Protein AF-A0A933QY13-F1 (afdb_monomer_lite)

Sequence (71 aa):
TGQVGIVLSQNRVRRLRPKVMLVLNADKHLYNIAPTVDLMVEAVDRQGQMLEIARSLDPGSYGIDPTAYFL

Foldseek 3Di:
DAWDWDFPAADPVDRFFTWTFTQAGPVRDGDPHTDIDGCVVCQADPVRHGDTDPDDDDACVSPDHVVVVPD

Structure (mmCIF, N/CA/C/O backbone):
data_AF-A0A933QY13-F1
#
_entry.id   AF-A0A933QY13-F1
#
loop_
_atom_site.group_PDB
_atom_site.id
_atom_site.type_symbol
_atom_site.label_atom_id
_atom_site.label_alt_id
_atom_site.label_comp_id
_atom_site.label_asym_id
_atom_site.label_entity_id
_atom_site.label_seq_id
_atom_site.pdbx_PDB_ins_code
_atom_site.Cartn_x
_atom_site.Cartn_y
_atom_site.Cartn_z
_atom_site.occupancy
_atom_site.B_iso_or_equiv
_atom_site.auth_seq_id
_atom_site.auth_comp_id
_atom_site.auth_asym_id
_atom_site.auth_atom_id
_atom_site.pdbx_PDB_model_num
ATOM 1 N N . THR A 1 1 ? -11.183 -10.456 -6.278 1.00 69.44 1 THR A N 1
ATOM 2 C CA . THR A 1 1 ? -10.149 -9.542 -6.822 1.00 69.44 1 THR A CA 1
ATOM 3 C C . THR A 1 1 ? -10.139 -8.275 -5.975 1.00 69.44 1 THR A C 1
ATOM 5 O O . THR A 1 1 ? -11.033 -8.129 -5.156 1.00 69.44 1 THR A O 1
ATOM 8 N N . GLY A 1 2 ? -9.116 -7.420 -6.058 1.00 90.38 2 GLY A N 1
ATOM 9 C CA . GLY A 1 2 ? -8.962 -6.264 -5.157 1.00 90.38 2 GLY A CA 1
ATOM 10 C C . GLY A 1 2 ? -7.807 -5.352 -5.573 1.00 90.38 2 GLY A C 1
ATOM 11 O O . GLY A 1 2 ? -7.079 -5.685 -6.512 1.00 90.38 2 GLY A O 1
ATOM 12 N N . GLN A 1 3 ? -7.643 -4.217 -4.896 1.00 94.31 3 GLN A N 1
ATOM 13 C CA . GLN A 1 3 ? -6.565 -3.253 -5.154 1.00 94.31 3 GLN A CA 1
ATOM 14 C C . GLN A 1 3 ? -5.197 -3.812 -4.724 1.00 94.31 3 GLN A C 1
ATOM 16 O O . GLN A 1 3 ? -5.117 -4.758 -3.939 1.00 94.31 3 GLN A O 1
ATOM 21 N N . VAL A 1 4 ? -4.114 -3.247 -5.257 1.00 94.62 4 VAL A N 1
ATOM 22 C CA . VAL A 1 4 ? -2.735 -3.593 -4.875 1.00 94.62 4 VAL A CA 1
ATOM 23 C C . VAL A 1 4 ? -2.023 -2.335 -4.424 1.00 94.62 4 VAL A C 1
ATOM 25 O O . VAL A 1 4 ? -2.126 -1.302 -5.082 1.00 94.62 4 VAL A O 1
ATOM 28 N N . GLY A 1 5 ? -1.273 -2.432 -3.332 1.00 93.69 5 GLY A N 1
ATOM 29 C CA . GLY A 1 5 ? -0.469 -1.329 -2.840 1.00 93.69 5 GLY A CA 1
ATOM 30 C C . GLY A 1 5 ? 0.846 -1.773 -2.219 1.00 93.69 5 GLY A C 1
ATOM 31 O O . GLY A 1 5 ? 1.052 -2.950 -1.922 1.00 93.69 5 GLY A O 1
ATOM 32 N N . ILE A 1 6 ? 1.726 -0.798 -2.035 1.00 93.44 6 ILE A N 1
ATOM 33 C CA . ILE A 1 6 ? 3.036 -0.933 -1.410 1.00 93.44 6 ILE A CA 1
ATOM 34 C C . ILE A 1 6 ? 2.926 -0.431 0.027 1.00 93.44 6 ILE A C 1
ATOM 36 O O . ILE A 1 6 ? 2.395 0.650 0.284 1.00 93.44 6 ILE A O 1
ATOM 40 N N . VAL A 1 7 ? 3.429 -1.218 0.976 1.00 92.94 7 VAL A N 1
ATOM 41 C CA . VAL A 1 7 ? 3.497 -0.809 2.382 1.00 92.94 7 VAL A CA 1
ATOM 42 C C . VAL A 1 7 ? 4.567 0.271 2.528 1.00 92.94 7 VAL A C 1
ATOM 44 O O . VAL A 1 7 ? 5.744 0.001 2.313 1.00 92.94 7 VAL A O 1
ATOM 47 N N . LEU A 1 8 ? 4.158 1.478 2.920 1.00 91.50 8 LEU A N 1
ATOM 48 C CA . LEU A 1 8 ? 5.068 2.601 3.162 1.00 91.50 8 LEU A CA 1
ATOM 49 C C . LEU A 1 8 ? 5.619 2.589 4.588 1.00 91.50 8 LEU A C 1
ATOM 51 O O . LEU A 1 8 ? 6.777 2.918 4.825 1.00 91.50 8 LEU A O 1
ATOM 55 N N . SER A 1 9 ? 4.785 2.225 5.563 1.00 91.00 9 SER A N 1
ATOM 56 C CA . SER A 1 9 ? 5.214 2.123 6.954 1.00 91.00 9 SER A CA 1
ATOM 57 C C . SER A 1 9 ? 4.405 1.088 7.718 1.00 91.00 9 SER A C 1
ATOM 59 O O . SER A 1 9 ? 3.188 0.964 7.567 1.00 91.00 9 SER A O 1
ATOM 61 N N . GLN A 1 10 ? 5.098 0.328 8.564 1.00 86.25 10 GLN A N 1
ATOM 62 C CA . GLN A 1 10 ? 4.458 -0.636 9.447 1.00 86.25 10 GLN A CA 1
ATOM 63 C C . GLN A 1 10 ? 3.974 0.038 10.725 1.00 86.25 10 GLN A C 1
ATOM 65 O O . GLN A 1 10 ? 4.706 0.783 11.378 1.00 86.25 10 GLN A O 1
ATOM 70 N N . ASN A 1 11 ? 2.765 -0.314 11.145 1.00 81.44 11 ASN A N 1
ATOM 71 C CA . ASN A 1 11 ? 2.281 0.033 12.467 1.00 81.44 11 ASN A CA 1
ATOM 72 C C . ASN A 1 11 ? 2.771 -1.022 13.473 1.00 81.44 11 ASN A C 1
ATOM 74 O O . ASN A 1 11 ? 2.327 -2.170 13.462 1.00 81.44 11 ASN A O 1
ATOM 78 N N . ARG A 1 12 ? 3.721 -0.636 14.337 1.00 81.12 1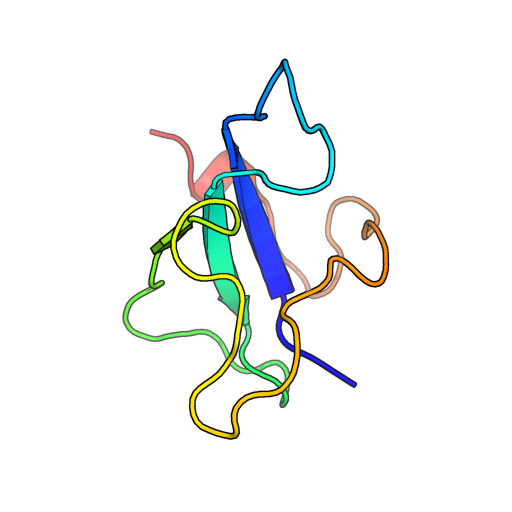2 ARG A N 1
ATOM 79 C CA . ARG A 1 12 ? 4.367 -1.551 15.299 1.00 81.12 12 ARG A CA 1
ATOM 80 C C . ARG A 1 12 ? 3.396 -2.119 16.336 1.00 81.12 12 ARG A C 1
ATOM 82 O O . ARG A 1 12 ? 3.622 -3.225 16.814 1.00 81.12 12 ARG A O 1
ATOM 89 N N . VAL A 1 13 ? 2.323 -1.391 16.652 1.00 84.38 13 VAL A N 1
ATOM 90 C CA . VAL A 1 13 ? 1.297 -1.815 17.619 1.00 84.38 13 VAL A CA 1
ATOM 91 C C . VAL A 1 13 ? 0.252 -2.708 16.946 1.00 84.38 13 VAL A C 1
ATOM 93 O O . VAL A 1 13 ? -0.197 -3.688 17.533 1.00 84.38 13 VAL A O 1
ATOM 96 N N . ARG A 1 14 ? -0.122 -2.404 15.696 1.00 83.44 14 ARG A N 1
ATOM 97 C CA . ARG A 1 14 ? -1.119 -3.157 14.916 1.00 83.44 14 ARG A CA 1
ATOM 98 C C . ARG A 1 14 ? -0.580 -3.489 13.526 1.00 83.44 14 ARG A C 1
ATOM 100 O O . ARG A 1 14 ? -0.861 -2.781 12.566 1.00 83.44 14 ARG A O 1
ATOM 107 N N . ARG A 1 15 ? 0.167 -4.590 13.403 1.00 80.88 15 ARG A N 1
ATOM 108 C CA . ARG A 1 15 ? 0.910 -4.950 12.174 1.00 80.88 15 ARG A CA 1
ATOM 109 C C . ARG A 1 15 ? 0.052 -5.043 10.901 1.00 80.88 15 ARG A C 1
ATOM 111 O O . ARG A 1 15 ? 0.562 -4.745 9.829 1.00 80.88 15 ARG A O 1
ATOM 118 N N . LEU A 1 16 ? -1.235 -5.384 11.017 1.00 89.25 16 LEU A N 1
ATOM 119 C CA . LEU A 1 16 ? -2.194 -5.440 9.896 1.00 89.25 16 LEU A CA 1
ATOM 120 C C . LEU A 1 16 ? -2.902 -4.103 9.603 1.00 89.25 16 LEU A C 1
ATOM 122 O O . LEU A 1 16 ? -3.884 -4.069 8.870 1.00 89.25 16 LEU A O 1
ATOM 126 N N . ARG A 1 17 ? -2.423 -2.995 10.176 1.00 93.06 17 ARG A N 1
ATOM 127 C CA . ARG A 1 17 ? -2.930 -1.636 9.930 1.00 93.06 17 ARG A CA 1
ATOM 128 C C . ARG A 1 17 ? -1.796 -0.668 9.523 1.00 93.06 17 ARG A C 1
ATOM 130 O O . ARG A 1 17 ? -1.573 0.319 10.224 1.00 93.06 17 ARG A O 1
ATOM 137 N N . PRO A 1 18 ? -1.010 -0.977 8.470 1.00 94.88 18 PRO A N 1
ATOM 138 C CA . PRO A 1 18 ? 0.047 -0.099 7.965 1.00 94.88 18 PRO A CA 1
ATOM 139 C C . PRO A 1 18 ? -0.497 1.093 7.161 1.00 94.88 18 PRO A C 1
ATOM 141 O O . PRO A 1 18 ? -1.671 1.122 6.789 1.00 94.88 18 PRO A O 1
ATOM 144 N N . LYS A 1 19 ? 0.396 2.027 6.809 1.00 94.38 19 LYS A N 1
ATOM 145 C CA . LYS A 1 19 ? 0.153 2.962 5.701 1.00 94.38 19 LYS A CA 1
ATOM 146 C C . LYS A 1 19 ? 0.536 2.297 4.380 1.00 94.38 19 LYS A C 1
ATOM 148 O O . LYS A 1 19 ? 1.625 1.727 4.269 1.00 94.38 19 LYS A O 1
ATOM 153 N N . VAL A 1 20 ? -0.345 2.380 3.390 1.00 94.12 20 VAL A N 1
ATOM 154 C CA . VAL A 1 20 ? -0.217 1.709 2.091 1.00 94.12 20 VAL A CA 1
ATOM 155 C C . VAL A 1 20 ? -0.416 2.721 0.970 1.00 94.12 20 VAL A C 1
ATOM 157 O O . VAL A 1 20 ? -1.402 3.445 0.965 1.00 94.12 20 VAL A O 1
ATOM 160 N N . ME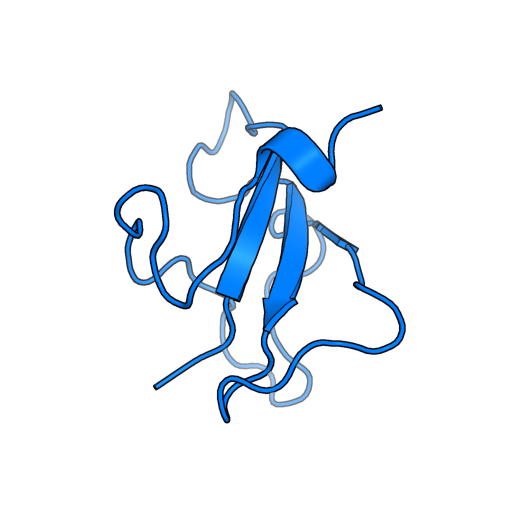T A 1 21 ? 0.483 2.743 -0.007 1.00 93.94 21 MET A N 1
ATOM 161 C CA . MET A 1 21 ? 0.289 3.471 -1.259 1.00 93.94 21 MET A CA 1
ATOM 162 C C . MET A 1 21 ? -0.324 2.541 -2.300 1.00 93.94 21 MET A C 1
ATOM 164 O O . MET A 1 21 ? 0.250 1.501 -2.609 1.00 93.94 21 MET A O 1
ATOM 168 N N . LEU A 1 22 ? -1.483 2.894 -2.845 1.00 93.94 22 LEU A N 1
ATOM 169 C CA . LEU A 1 22 ? -2.187 2.079 -3.828 1.00 93.94 22 LEU A CA 1
ATOM 170 C C . LEU A 1 22 ? -1.606 2.308 -5.224 1.00 93.94 22 LEU A C 1
ATOM 172 O O . LEU A 1 22 ? -1.571 3.428 -5.724 1.00 93.94 22 LEU A O 1
ATOM 176 N N . VAL A 1 23 ? -1.181 1.221 -5.859 1.00 93.69 23 VAL A N 1
ATOM 177 C CA . VAL A 1 23 ? -0.520 1.225 -7.168 1.00 93.69 23 VAL A CA 1
ATOM 178 C C . VAL A 1 23 ? -1.458 0.714 -8.250 1.00 93.69 23 VAL A C 1
ATOM 180 O O . VAL A 1 23 ? -1.535 1.321 -9.314 1.00 93.69 23 VAL A O 1
ATOM 183 N N . LEU A 1 24 ? -2.224 -0.346 -7.966 1.00 94.12 24 LEU A N 1
ATOM 184 C CA . LEU A 1 24 ? -3.219 -0.880 -8.895 1.00 94.12 24 LEU A CA 1
ATOM 185 C C . LEU A 1 24 ? -4.625 -0.820 -8.319 1.00 94.12 24 LEU A C 1
ATOM 187 O O . LEU A 1 24 ? -4.854 -1.168 -7.155 1.00 94.12 24 LEU A O 1
ATOM 191 N N . 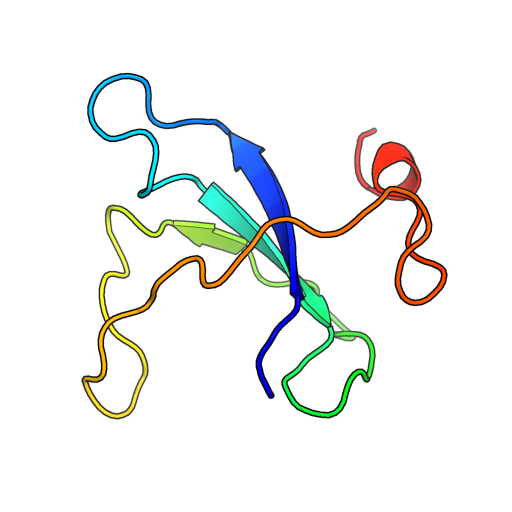ASN A 1 25 ? -5.579 -0.461 -9.170 1.00 93.19 25 ASN A N 1
ATOM 192 C CA . ASN A 1 25 ? -6.994 -0.550 -8.856 1.00 93.19 25 ASN A CA 1
ATOM 193 C C . ASN A 1 25 ? -7.488 -2.016 -8.863 1.00 93.19 25 ASN A C 1
ATOM 195 O O . ASN A 1 25 ? -6.719 -2.964 -9.066 1.00 93.19 25 ASN A O 1
ATOM 199 N N . ALA A 1 26 ? -8.783 -2.218 -8.604 1.00 91.94 26 ALA A N 1
ATOM 200 C CA . ALA A 1 26 ? -9.386 -3.553 -8.548 1.00 91.94 26 ALA A CA 1
ATOM 201 C C . ALA A 1 26 ? -9.263 -4.338 -9.871 1.00 91.94 26 ALA A C 1
ATOM 203 O O . ALA A 1 26 ? -9.132 -5.565 -9.835 1.00 91.94 26 ALA A O 1
ATOM 204 N N . ASP A 1 27 ? -9.211 -3.620 -10.995 1.00 92.75 27 ASP A N 1
ATOM 205 C CA . ASP A 1 27 ? -9.088 -4.140 -12.362 1.00 92.75 27 ASP A CA 1
ATOM 206 C C . ASP A 1 27 ? -7.629 -4.338 -12.808 1.00 92.75 27 ASP A C 1
ATOM 208 O O . ASP A 1 27 ? -7.368 -4.727 -13.941 1.00 92.75 27 ASP A O 1
ATOM 212 N N . LYS A 1 28 ? -6.659 -4.108 -11.912 1.00 92.44 28 LYS A N 1
ATOM 213 C CA . LYS A 1 28 ? -5.210 -4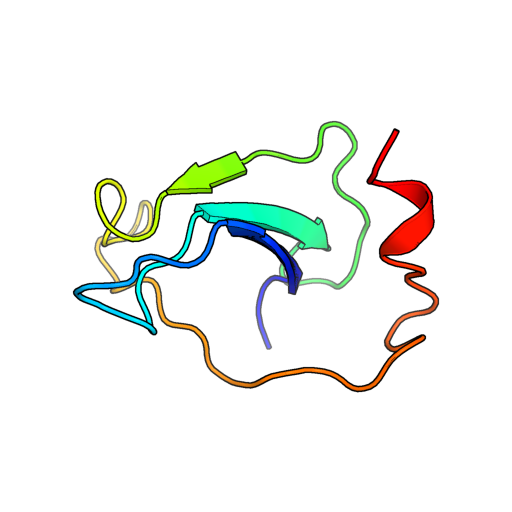.185 -12.183 1.00 92.44 28 LYS A CA 1
ATOM 214 C C . LYS A 1 28 ? -4.680 -3.122 -13.144 1.00 92.44 28 LYS A C 1
ATOM 216 O O . LYS A 1 28 ? -3.593 -3.281 -13.692 1.00 92.44 28 LYS A O 1
ATOM 221 N N . HIS A 1 29 ? -5.383 -2.003 -13.267 1.00 92.75 29 HIS A N 1
ATOM 222 C CA . HIS A 1 29 ? -4.853 -0.807 -13.910 1.00 92.75 29 HIS A CA 1
ATOM 223 C C . HIS A 1 29 ? -4.101 0.067 -12.907 1.00 92.75 29 HIS A C 1
ATOM 225 O O . HIS A 1 29 ? -4.496 0.174 -11.743 1.00 92.75 29 HIS A O 1
ATOM 231 N N . LEU A 1 30 ? -3.024 0.702 -13.374 1.00 92.12 30 LEU A N 1
ATOM 232 C CA . LEU A 1 30 ? -2.251 1.659 -12.588 1.00 92.12 30 LEU A CA 1
ATOM 233 C C . LEU A 1 30 ? -3.114 2.849 -12.170 1.00 92.12 30 LEU A C 1
ATOM 235 O O . LEU A 1 30 ? -3.905 3.373 -12.954 1.00 92.12 30 LEU A O 1
ATOM 239 N N . TYR A 1 31 ? -2.924 3.303 -10.936 1.00 90.56 31 TYR A N 1
ATOM 240 C CA . TYR A 1 31 ? -3.416 4.607 -10.522 1.00 90.56 31 TYR A CA 1
ATOM 241 C C . TYR A 1 31 ? -2.590 5.711 -11.186 1.00 90.56 31 TYR A C 1
ATOM 243 O O . TYR A 1 31 ? -1.371 5.741 -11.040 1.00 90.56 31 TYR A O 1
ATOM 251 N N . ASN A 1 32 ? -3.254 6.662 -11.853 1.00 85.56 32 ASN A N 1
ATOM 252 C CA . ASN A 1 32 ? -2.586 7.853 -12.397 1.00 85.56 32 ASN A CA 1
ATOM 253 C C . ASN A 1 32 ? -1.909 8.687 -11.299 1.00 85.56 32 ASN A C 1
ATOM 255 O O . ASN A 1 32 ? -0.846 9.259 -11.511 1.00 85.56 32 ASN A O 1
ATOM 259 N N . ILE A 1 33 ? -2.547 8.766 -10.132 1.00 86.75 33 ILE A N 1
ATOM 260 C CA . ILE A 1 33 ? -2.010 9.380 -8.918 1.00 86.75 33 ILE A CA 1
ATOM 261 C C . ILE A 1 33 ? -2.159 8.321 -7.841 1.00 86.75 33 ILE A C 1
ATOM 263 O O . ILE A 1 33 ? -3.291 8.014 -7.482 1.00 86.75 33 ILE A O 1
ATOM 267 N N . ALA A 1 34 ? -1.052 7.740 -7.378 1.00 89.06 34 ALA A N 1
ATOM 268 C CA . ALA A 1 34 ? -1.053 6.655 -6.401 1.00 89.06 34 ALA A CA 1
ATOM 269 C C . ALA A 1 34 ? -1.477 7.181 -5.014 1.00 89.06 34 ALA A C 1
ATOM 271 O O . ALA A 1 34 ? -0.675 7.836 -4.340 1.00 89.06 34 ALA A O 1
ATOM 272 N N . PRO A 1 35 ? -2.728 6.956 -4.566 1.00 92.19 35 PRO A N 1
ATOM 273 C CA . PRO A 1 35 ? -3.177 7.489 -3.290 1.00 92.19 35 PRO A CA 1
ATOM 274 C C . PRO A 1 35 ? -2.545 6.704 -2.137 1.00 92.19 35 PRO A C 1
ATOM 276 O O . PRO A 1 35 ? -2.331 5.495 -2.231 1.00 92.19 35 PRO A O 1
ATOM 279 N N . THR A 1 36 ? -2.287 7.384 -1.023 1.00 93.75 36 THR A N 1
ATOM 280 C CA . THR A 1 36 ? -1.870 6.737 0.227 1.00 93.75 36 THR A CA 1
ATOM 281 C C . THR A 1 36 ? -3.066 6.592 1.153 1.00 93.75 36 THR A C 1
ATOM 283 O O . THR A 1 36 ? -3.794 7.556 1.356 1.00 93.75 36 THR A O 1
ATOM 286 N N . VAL A 1 37 ? -3.231 5.401 1.720 1.00 93.81 37 VAL A N 1
ATOM 287 C CA . VAL A 1 37 ? -4.270 5.051 2.688 1.00 93.81 37 VAL A CA 1
ATOM 288 C C . VAL A 1 37 ? -3.603 4.668 4.002 1.00 93.81 37 VAL A C 1
ATOM 290 O O . VAL A 1 37 ? -2.703 3.823 4.029 1.00 93.81 37 VAL A O 1
ATOM 293 N N . ASP A 1 38 ? -4.039 5.270 5.103 1.00 93.94 38 ASP A N 1
ATOM 294 C CA . ASP A 1 38 ? -3.637 4.837 6.442 1.00 93.94 38 ASP A CA 1
ATOM 295 C C . ASP A 1 38 ? -4.689 3.886 7.004 1.00 93.94 38 ASP A C 1
ATOM 297 O O . ASP A 1 38 ? -5.714 4.329 7.509 1.00 93.94 38 ASP A O 1
ATOM 301 N N . LEU A 1 39 ? -4.431 2.575 6.973 1.00 93.69 39 LEU A N 1
ATOM 302 C CA . LEU A 1 39 ? -5.417 1.576 7.397 1.00 93.69 39 LEU A CA 1
ATOM 303 C C . LEU A 1 39 ? -5.778 1.663 8.888 1.00 93.69 39 LEU A C 1
ATOM 305 O O . LEU A 1 39 ? -6.752 1.031 9.303 1.00 93.69 39 LEU A O 1
ATOM 309 N N . MET A 1 40 ? -5.007 2.399 9.700 1.00 91.38 40 MET A N 1
ATOM 310 C CA . MET A 1 40 ? -5.339 2.682 11.098 1.00 91.38 40 MET A CA 1
ATOM 311 C C . MET A 1 40 ? -6.431 3.752 11.220 1.00 91.38 40 MET A C 1
ATOM 313 O O . MET A 1 40 ? -7.288 3.633 12.093 1.00 91.38 40 MET A O 1
ATOM 317 N N . VAL A 1 41 ? -6.406 4.761 10.344 1.00 91.75 41 VAL A N 1
ATOM 318 C CA . VAL A 1 41 ? -7.343 5.898 10.341 1.00 91.75 41 VAL A CA 1
ATOM 319 C C . VAL A 1 41 ? -8.539 5.618 9.427 1.00 91.75 41 VAL A C 1
ATOM 321 O O . VAL A 1 41 ? -9.689 5.805 9.813 1.00 91.75 41 VAL A O 1
ATOM 324 N N . GLU A 1 42 ? -8.266 5.119 8.228 1.00 92.44 42 GLU A N 1
ATOM 325 C CA . GLU A 1 42 ? -9.227 4.786 7.182 1.00 92.44 42 GLU A CA 1
ATOM 326 C C . GLU A 1 42 ? -9.531 3.288 7.251 1.00 92.44 42 GLU A C 1
ATOM 328 O O . GLU A 1 42 ? -8.987 2.472 6.509 1.00 92.44 42 GLU A O 1
ATOM 333 N N . ALA A 1 43 ? -10.358 2.898 8.220 1.00 88.69 43 ALA A N 1
ATOM 334 C CA . ALA A 1 43 ? -10.632 1.486 8.466 1.00 88.69 43 ALA A CA 1
ATOM 335 C C . ALA A 1 43 ? -11.637 0.870 7.479 1.00 88.69 43 ALA A C 1
ATOM 337 O O . ALA A 1 43 ? -11.651 -0.353 7.343 1.00 88.69 43 ALA A O 1
ATOM 338 N N . VAL A 1 44 ? -12.455 1.691 6.814 1.00 92.81 44 VAL A N 1
ATOM 339 C CA . VAL A 1 44 ? -13.530 1.264 5.907 1.00 92.81 44 VAL A CA 1
ATOM 340 C C . VAL A 1 44 ? -13.445 1.962 4.554 1.00 92.81 44 VAL A C 1
ATOM 342 O O . VAL A 1 44 ? -12.929 3.074 4.455 1.00 92.81 44 VAL A O 1
ATOM 345 N N . ASP A 1 45 ? -13.971 1.314 3.520 1.00 89.25 45 ASP A N 1
ATOM 346 C CA . ASP A 1 45 ? -14.162 1.911 2.203 1.00 89.25 45 ASP A CA 1
ATOM 347 C C . ASP A 1 45 ? -15.394 2.837 2.152 1.00 89.25 45 ASP A C 1
ATOM 349 O O . ASP A 1 45 ? -16.085 3.077 3.147 1.00 89.25 45 ASP A O 1
ATOM 353 N N . ARG A 1 46 ? -15.688 3.374 0.961 1.00 87.25 46 ARG A N 1
ATOM 354 C CA . ARG A 1 46 ? -16.829 4.281 0.743 1.00 87.25 46 ARG A CA 1
ATOM 355 C C . ARG A 1 46 ? -18.187 3.600 0.921 1.00 87.25 46 ARG A C 1
ATOM 357 O O . ARG A 1 46 ? -19.189 4.292 1.071 1.00 87.25 46 ARG A O 1
ATOM 364 N N . GLN A 1 47 ? -18.226 2.275 0.870 1.00 89.31 47 GLN A N 1
ATOM 365 C CA . GLN A 1 47 ? -19.405 1.446 1.071 1.00 89.31 47 GLN A CA 1
ATOM 366 C C . GLN A 1 47 ? -19.542 0.993 2.536 1.00 89.31 47 GLN A C 1
ATOM 368 O O . GLN A 1 47 ? -20.515 0.324 2.879 1.00 89.31 47 GLN A O 1
ATOM 373 N N . GLY A 1 48 ? -18.599 1.367 3.407 1.00 92.12 48 GLY A N 1
ATOM 374 C CA . GLY A 1 48 ? -18.571 0.980 4.814 1.00 92.12 48 GLY A CA 1
ATOM 375 C C . GLY A 1 48 ? -17.993 -0.417 5.065 1.00 92.12 48 GLY A C 1
ATOM 376 O O . GLY A 1 48 ? -18.082 -0.908 6.191 1.00 92.12 48 GLY A O 1
ATOM 377 N N . GLN A 1 49 ? -17.402 -1.071 4.059 1.00 90.69 49 GLN A N 1
ATOM 378 C CA . GLN A 1 49 ? -16.755 -2.372 4.233 1.00 90.69 49 GLN A CA 1
ATOM 379 C C . GLN A 1 49 ? -15.347 -2.199 4.803 1.00 90.69 49 GLN A C 1
ATOM 381 O O . GLN A 1 49 ? -14.632 -1.270 4.437 1.00 90.69 49 GLN A O 1
ATOM 386 N N . MET A 1 50 ? -14.929 -3.098 5.698 1.00 91.94 50 MET A N 1
ATOM 387 C CA . MET A 1 50 ? -13.589 -3.045 6.290 1.00 91.94 50 MET A CA 1
ATOM 388 C C . MET A 1 50 ? -12.500 -3.208 5.230 1.00 91.94 50 MET A C 1
ATOM 390 O O . MET A 1 50 ? -12.503 -4.162 4.453 1.00 91.94 50 MET A O 1
ATOM 394 N N . LEU A 1 51 ? -11.528 -2.298 5.257 1.00 92.81 51 LEU A N 1
ATOM 395 C CA . LEU A 1 51 ? -10.301 -2.426 4.489 1.00 92.81 51 LEU A CA 1
ATOM 396 C C . LEU A 1 51 ? -9.369 -3.413 5.194 1.00 92.81 51 LEU A C 1
ATOM 398 O O . LEU A 1 51 ? -8.938 -3.188 6.330 1.00 92.81 51 LEU A O 1
ATOM 402 N N . GLU A 1 52 ? -9.041 -4.497 4.495 1.00 92.19 52 GLU A N 1
ATOM 403 C CA . GLU A 1 52 ? -8.185 -5.571 4.993 1.00 92.19 52 GLU A CA 1
ATOM 404 C C . GLU A 1 52 ? -7.083 -5.926 3.991 1.00 92.19 52 GLU A C 1
ATOM 406 O O . GLU A 1 52 ? -7.265 -5.891 2.772 1.00 92.19 52 GLU A O 1
ATOM 411 N N . ILE A 1 53 ? -5.921 -6.317 4.518 1.00 92.69 53 ILE A N 1
ATOM 412 C CA . ILE A 1 53 ? -4.840 -6.880 3.707 1.00 92.69 53 ILE A CA 1
ATOM 413 C C . ILE A 1 53 ? -5.141 -8.361 3.501 1.00 92.69 53 ILE A C 1
ATOM 415 O O . ILE A 1 53 ? -4.894 -9.179 4.382 1.00 92.69 53 ILE A O 1
ATOM 419 N N . ALA A 1 54 ? -5.656 -8.702 2.320 1.00 92.88 54 ALA A N 1
ATOM 420 C CA . ALA A 1 54 ? -6.030 -10.078 2.001 1.00 92.88 54 ALA A CA 1
ATOM 421 C C . ALA A 1 54 ? -4.822 -11.029 1.922 1.00 92.88 54 ALA A C 1
ATOM 423 O O . ALA A 1 54 ? -4.910 -12.181 2.336 1.00 92.88 54 ALA A O 1
ATOM 424 N N . ARG A 1 55 ? -3.701 -10.568 1.350 1.00 92.31 55 ARG A N 1
ATOM 425 C CA . ARG A 1 55 ? -2.450 -11.332 1.236 1.00 92.31 55 ARG A CA 1
ATOM 426 C C . ARG A 1 55 ? -1.281 -10.441 0.834 1.00 92.31 55 ARG A C 1
ATOM 428 O O . ARG A 1 55 ? -1.481 -9.395 0.217 1.00 92.31 55 ARG A O 1
ATOM 435 N N . SER A 1 56 ? -0.072 -10.922 1.097 1.00 92.19 56 SER A N 1
ATOM 436 C CA . SER A 1 56 ? 1.143 -10.422 0.450 1.00 92.19 56 SER A CA 1
ATOM 437 C C . SER A 1 56 ?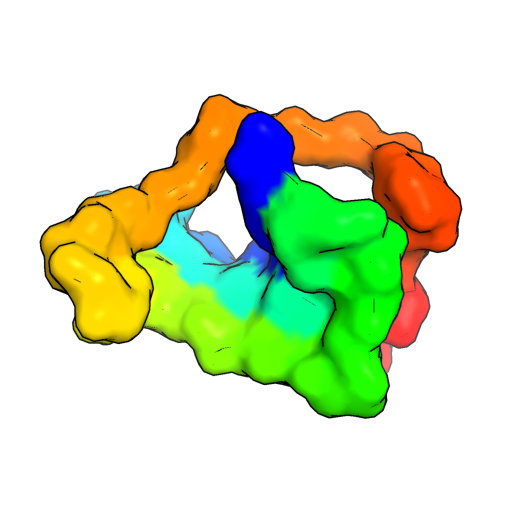 1.236 -10.926 -0.992 1.00 92.19 56 SER A C 1
ATOM 439 O O . SER A 1 56 ? 0.630 -11.938 -1.351 1.00 92.19 56 SER A O 1
ATOM 441 N N . LEU A 1 57 ? 1.991 -10.210 -1.819 1.00 91.44 57 LEU A N 1
ATOM 442 C CA . LEU A 1 57 ? 2.319 -10.606 -3.185 1.00 91.44 57 LEU A CA 1
ATOM 443 C C . LEU A 1 57 ? 3.824 -10.831 -3.297 1.00 91.44 57 LEU A C 1
ATOM 445 O O . LEU A 1 57 ? 4.596 -10.152 -2.617 1.00 91.44 57 LEU A O 1
ATOM 449 N N . ASP A 1 58 ? 4.221 -11.752 -4.171 1.00 90.19 58 ASP A N 1
ATOM 450 C CA . ASP A 1 58 ? 5.631 -11.994 -4.461 1.00 90.19 58 ASP A CA 1
ATOM 451 C C . ASP A 1 58 ? 6.251 -10.788 -5.188 1.00 90.19 58 ASP A C 1
ATOM 453 O O . ASP A 1 58 ? 5.546 -10.096 -5.940 1.00 90.19 58 ASP A O 1
ATOM 457 N N . PRO A 1 59 ? 7.557 -10.525 -5.010 1.00 83.44 59 PRO A N 1
ATOM 458 C CA . PRO A 1 59 ? 8.263 -9.488 -5.758 1.00 83.44 59 PRO A CA 1
ATOM 459 C C . PRO A 1 59 ? 8.049 -9.619 -7.273 1.00 83.44 59 PRO A C 1
ATOM 461 O O . PRO A 1 59 ? 8.047 -10.724 -7.813 1.00 83.44 59 PRO A O 1
ATOM 464 N N . GLY A 1 60 ? 7.847 -8.496 -7.968 1.00 84.44 60 GLY A N 1
ATOM 465 C CA . GLY A 1 60 ? 7.584 -8.485 -9.412 1.00 84.44 60 GLY A CA 1
ATOM 466 C C . GLY A 1 60 ? 6.161 -8.898 -9.814 1.00 84.44 60 GLY A C 1
ATOM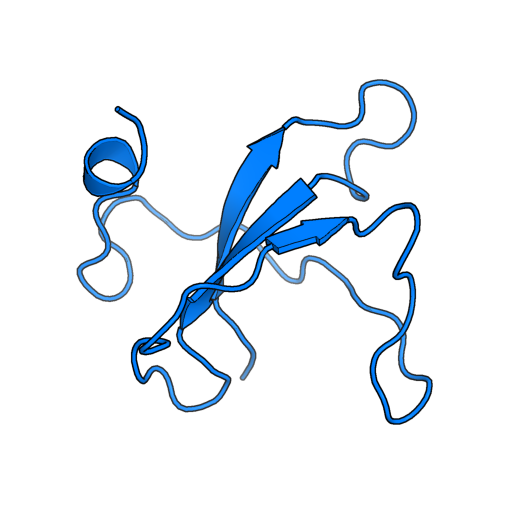 467 O O . GLY A 1 60 ? 5.835 -8.879 -11.003 1.00 84.44 60 GLY A O 1
ATOM 468 N N . SER A 1 61 ? 5.279 -9.231 -8.861 1.00 90.38 61 SER A N 1
ATOM 469 C CA . SER A 1 61 ? 3.858 -9.468 -9.146 1.00 90.38 61 SER A CA 1
ATOM 470 C C . SER A 1 61 ? 3.246 -8.286 -9.897 1.00 90.38 61 SER A C 1
ATOM 472 O O . SER A 1 61 ? 3.413 -7.133 -9.504 1.00 90.38 61 SER A O 1
ATOM 474 N N . TYR A 1 62 ? 2.503 -8.580 -10.967 1.00 89.38 62 TYR A N 1
ATOM 475 C CA . TYR A 1 62 ? 1.916 -7.576 -11.867 1.00 89.38 62 TYR A CA 1
ATOM 476 C C . TYR A 1 62 ? 2.941 -6.629 -12.524 1.00 89.38 62 TYR A C 1
ATOM 478 O O . TYR A 1 62 ? 2.567 -5.547 -12.966 1.00 89.38 62 TYR A O 1
ATOM 486 N N . GLY A 1 63 ? 4.222 -7.015 -12.587 1.00 88.12 63 GLY A N 1
ATOM 487 C CA . GLY A 1 63 ? 5.291 -6.174 -13.134 1.00 88.12 63 GLY A CA 1
ATOM 488 C C . GLY A 1 63 ? 5.648 -4.975 -12.252 1.00 88.12 63 GLY A C 1
ATOM 489 O O . GLY A 1 63 ? 6.254 -4.026 -12.740 1.00 88.12 63 GLY A O 1
ATOM 490 N N . ILE A 1 64 ? 5.259 -4.990 -10.971 1.00 87.38 64 ILE A N 1
ATOM 491 C CA . ILE A 1 64 ? 5.544 -3.905 -10.029 1.00 87.38 64 ILE A CA 1
ATOM 492 C C . ILE A 1 64 ? 6.906 -4.141 -9.378 1.00 87.38 64 ILE A C 1
ATOM 494 O O . ILE A 1 64 ? 7.108 -5.150 -8.697 1.00 87.38 64 ILE A O 1
ATOM 498 N N . ASP A 1 65 ? 7.801 -3.167 -9.523 1.00 86.50 65 ASP A N 1
ATOM 499 C CA . ASP A 1 65 ? 9.003 -3.038 -8.705 1.00 86.50 65 ASP A CA 1
ATOM 500 C C . ASP A 1 65 ? 8.742 -2.024 -7.577 1.00 86.50 65 ASP A C 1
ATOM 502 O O . ASP A 1 65 ? 8.604 -0.830 -7.852 1.00 86.50 65 ASP A O 1
ATOM 506 N N . PRO A 1 66 ? 8.658 -2.456 -6.304 1.00 81.56 66 PRO A N 1
ATOM 507 C CA . PRO A 1 66 ? 8.435 -1.545 -5.190 1.00 81.56 66 PRO A CA 1
ATOM 508 C C . PRO A 1 66 ? 9.544 -0.503 -5.034 1.00 81.56 66 PRO A C 1
ATOM 510 O O . PRO A 1 66 ? 9.273 0.588 -4.543 1.00 81.56 66 PRO A O 1
ATOM 513 N N . THR A 1 67 ? 10.777 -0.819 -5.445 1.00 84.62 67 THR A N 1
ATOM 514 C CA . THR A 1 67 ? 11.928 0.086 -5.305 1.00 84.62 67 THR A CA 1
ATOM 515 C C . THR A 1 67 ? 11.798 1.324 -6.182 1.00 84.62 67 THR A C 1
ATOM 517 O O . THR A 1 67 ? 12.237 2.394 -5.777 1.00 84.62 67 THR A O 1
ATOM 520 N N . ALA A 1 68 ? 11.077 1.230 -7.304 1.00 81.62 68 ALA A N 1
ATOM 521 C CA . ALA A 1 68 ? 10.770 2.370 -8.165 1.00 81.62 68 ALA A CA 1
ATOM 522 C C . ALA A 1 68 ? 9.908 3.450 -7.476 1.00 81.62 68 ALA A C 1
ATOM 524 O O . ALA A 1 68 ? 9.755 4.547 -8.010 1.00 81.62 68 ALA A O 1
ATOM 525 N N . TYR A 1 69 ? 9.335 3.147 -6.307 1.00 78.62 69 TYR A N 1
ATOM 526 C CA . TYR A 1 69 ? 8.468 4.046 -5.546 1.00 78.62 69 TYR A CA 1
ATOM 527 C C . TYR A 1 69 ? 9.111 4.597 -4.266 1.00 78.62 69 TYR A C 1
ATOM 529 O O . TYR A 1 69 ? 8.484 5.399 -3.572 1.00 78.62 69 TYR A O 1
ATOM 537 N N . PHE A 1 70 ? 10.341 4.190 -3.947 1.00 70.38 70 PHE A N 1
ATOM 538 C CA . PHE A 1 70 ? 11.113 4.744 -2.839 1.00 70.38 70 PHE A CA 1
ATOM 539 C C . PHE A 1 70 ? 12.253 5.593 -3.422 1.00 70.38 70 PHE A C 1
ATOM 541 O O . PHE A 1 70 ? 13.147 5.052 -4.067 1.00 70.38 70 PHE A O 1
ATOM 548 N N . LEU A 1 71 ? 12.186 6.918 -3.234 1.00 60.53 71 LEU A N 1
ATOM 549 C CA . LEU A 1 71 ? 13.282 7.855 -3.530 1.00 60.53 71 LEU A CA 1
ATOM 550 C C . LEU A 1 71 ? 14.238 7.965 -2.339 1.00 60.53 71 LEU A C 1
ATOM 552 O O . LEU A 1 71 ? 13.734 7.963 -1.190 1.00 60.53 71 LEU A O 1
#

Secondary structure (DSSP, 8-state):
---EEEEEE--SS-TTS-EEEEEE-TTSPBPSS--EEETTT--B-TTSPBP-------TTGGG--GGGG--

Radius of gyration: 12.05 Å; chains: 1; bounding box: 33×21×32 Å

pLDDT: mean 89.1, std 6.24, range [60.53, 94.88]